Protein AF-A0A920P6F9-F1 (afdb_monomer)

Secondary structure (DSSP, 8-state):
-HHHHHTT--EEE---SEEEEETTEEEEESSHHHHHHHHHHHHTTTT--TT-EEEE-SSGGGS-HHHHIIIII-TTT--EEEP--S-HHHHHHHHHHHHSS-HHHHHHHHHHHGGGGGGS--

pLDDT: mean 90.25, std 8.83, range [53.19, 97.25]

Sequence (122 aa):
MQELIEAGHIYIAQPPLYRVHKGKSDYYAYSDEERDEYVKRLGGKNGESKGINIQRYKGLGEMNPSQLWKTTMDPEARTMQRVEIDQAAYTDKLFQRLMGDDVEPRRAFIEKNAKYVKNLDV

Radius of gyration: 19.67 Å; Cα contacts (8 Å, |Δi|>4): 132; chains: 1; bounding box: 47×34×49 Å

Structure (mmCIF, N/CA/C/O backbone):
data_AF-A0A920P6F9-F1
#
_entry.id   AF-A0A920P6F9-F1
#
loop_
_atom_site.group_PDB
_atom_site.id
_atom_site.type_symbol
_atom_site.label_atom_id
_atom_site.label_alt_id
_atom_site.label_comp_id
_atom_site.label_asym_id
_atom_site.label_entity_id
_atom_site.label_seq_id
_atom_site.pdbx_PDB_ins_code
_atom_site.Cartn_x
_atom_site.Cartn_y
_atom_site.Cartn_z
_atom_site.occupancy
_atom_site.B_iso_or_equiv
_atom_site.auth_seq_id
_atom_site.auth_comp_id
_atom_site.auth_asym_id
_atom_site.auth_atom_id
_atom_site.pdbx_PDB_model_num
ATOM 1 N N . MET A 1 1 ? 11.548 -15.149 -13.848 1.00 81.69 1 MET A N 1
ATOM 2 C CA . MET A 1 1 ? 10.489 -14.755 -12.884 1.00 81.69 1 MET A CA 1
ATOM 3 C C . MET A 1 1 ? 9.320 -14.038 -13.550 1.00 81.69 1 MET A C 1
ATOM 5 O O . MET A 1 1 ? 8.273 -13.947 -12.920 1.00 81.69 1 MET A O 1
ATOM 9 N N . GLN A 1 2 ? 9.457 -13.546 -14.788 1.00 88.69 2 GLN A N 1
ATOM 10 C CA . GLN A 1 2 ? 8.334 -12.992 -15.552 1.00 88.69 2 GLN A CA 1
ATOM 11 C C . GLN A 1 2 ? 7.196 -14.013 -15.708 1.00 88.69 2 GLN A C 1
ATOM 13 O O . GLN A 1 2 ? 6.027 -13.662 -15.582 1.00 88.69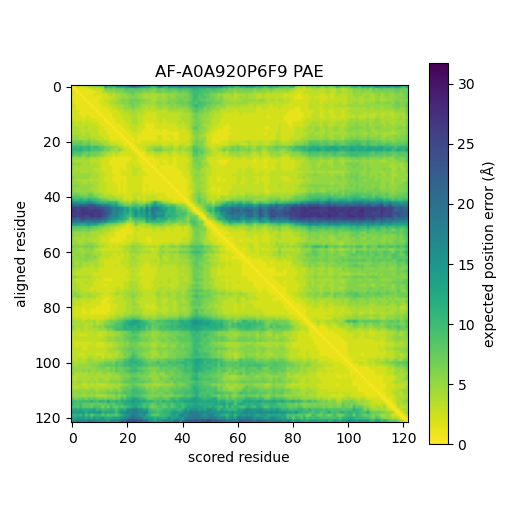 2 GLN A O 1
ATOM 18 N N . GLU A 1 3 ? 7.553 -15.289 -15.842 1.00 93.19 3 GLU A N 1
ATOM 19 C CA . GLU A 1 3 ? 6.636 -16.420 -15.965 1.00 93.19 3 GLU A CA 1
ATOM 20 C C . GLU A 1 3 ? 5.675 -16.519 -14.767 1.00 93.19 3 GLU A C 1
ATOM 22 O O . GLU A 1 3 ? 4.545 -16.967 -14.914 1.00 93.19 3 GLU A O 1
ATOM 27 N N . LEU A 1 4 ? 6.086 -16.065 -13.574 1.00 95.19 4 LEU A N 1
ATOM 28 C CA . LEU A 1 4 ? 5.226 -16.051 -12.384 1.00 95.19 4 LEU A CA 1
ATOM 29 C C . LEU A 1 4 ? 4.146 -14.969 -12.457 1.00 95.19 4 LEU A C 1
ATOM 31 O O . LEU A 1 4 ? 3.066 -15.144 -11.895 1.00 95.19 4 LEU A O 1
ATOM 35 N N . ILE A 1 5 ? 4.436 -13.848 -13.118 1.00 93.56 5 ILE A N 1
ATOM 36 C CA . ILE A 1 5 ? 3.457 -12.780 -13.327 1.00 93.56 5 ILE A CA 1
ATOM 37 C C . ILE A 1 5 ? 2.456 -13.234 -14.391 1.00 93.56 5 ILE A C 1
ATOM 39 O O . ILE A 1 5 ? 1.253 -13.155 -14.168 1.00 93.56 5 ILE A O 1
ATOM 43 N N . GLU A 1 6 ? 2.946 -13.797 -15.497 1.00 92.19 6 GLU A N 1
ATOM 44 C CA . GLU A 1 6 ? 2.112 -14.327 -16.586 1.00 92.19 6 GLU A CA 1
ATOM 45 C C . GLU A 1 6 ? 1.214 -15.483 -16.123 1.00 92.19 6 GLU A C 1
ATOM 47 O O . GLU A 1 6 ? 0.048 -15.556 -16.506 1.00 92.19 6 GLU A O 1
ATOM 52 N N . ALA A 1 7 ? 1.713 -16.344 -15.232 1.00 95.06 7 ALA A N 1
ATOM 53 C CA . ALA A 1 7 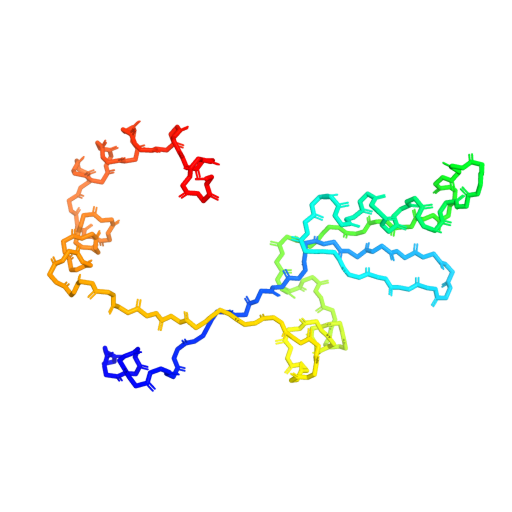? 0.923 -17.403 -14.603 1.00 95.06 7 ALA A CA 1
ATOM 54 C C . ALA A 1 7 ? -0.043 -16.898 -13.507 1.00 95.06 7 ALA A C 1
ATOM 56 O O . ALA A 1 7 ? -0.770 -17.694 -12.910 1.00 95.06 7 ALA A O 1
ATOM 57 N N . GLY A 1 8 ? -0.067 -15.592 -13.210 1.00 94.94 8 GLY A N 1
ATOM 58 C CA . GLY A 1 8 ? -0.974 -15.003 -12.222 1.00 94.94 8 GLY A CA 1
ATOM 59 C C . GLY A 1 8 ? -0.657 -15.403 -10.777 1.00 94.94 8 GLY A C 1
ATOM 60 O O . GLY A 1 8 ? -1.568 -15.544 -9.958 1.00 94.94 8 GLY A O 1
ATOM 61 N N . HIS A 1 9 ? 0.621 -15.620 -10.457 1.00 96.94 9 HIS A N 1
ATOM 62 C CA . HIS A 1 9 ? 1.087 -16.011 -9.121 1.00 96.94 9 HIS A CA 1
ATOM 63 C C . HIS A 1 9 ? 1.594 -14.839 -8.273 1.00 96.94 9 HIS A C 1
ATOM 65 O O . HIS A 1 9 ? 1.835 -15.016 -7.078 1.00 96.94 9 HIS A O 1
ATOM 71 N N . ILE A 1 10 ? 1.745 -13.647 -8.856 1.00 97.25 10 ILE A N 1
ATOM 72 C CA . ILE A 1 10 ? 2.210 -12.455 -8.141 1.00 97.25 10 ILE A CA 1
ATOM 73 C C . ILE A 1 10 ? 1.022 -11.593 -7.711 1.00 97.25 10 ILE A C 1
ATOM 75 O O . ILE A 1 10 ? 0.186 -11.195 -8.523 1.00 97.25 10 ILE A O 1
ATOM 79 N N . TYR A 1 11 ? 0.982 -11.286 -6.415 1.00 97.00 11 TYR A N 1
ATOM 80 C CA . TYR A 1 11 ? -0.052 -10.469 -5.791 1.00 97.00 11 TYR A CA 1
ATOM 81 C C . TYR A 1 11 ? 0.570 -9.424 -4.868 1.00 97.00 11 TYR A C 1
ATOM 83 O O . TYR A 1 11 ? 1.614 -9.659 -4.257 1.00 97.00 11 TYR A O 1
ATOM 91 N N . ILE A 1 12 ? -0.118 -8.297 -4.721 1.00 97.00 12 ILE A N 1
ATOM 92 C CA . ILE A 1 12 ? 0.209 -7.231 -3.778 1.00 97.00 12 ILE A CA 1
ATOM 93 C C . ILE A 1 12 ? -0.885 -7.2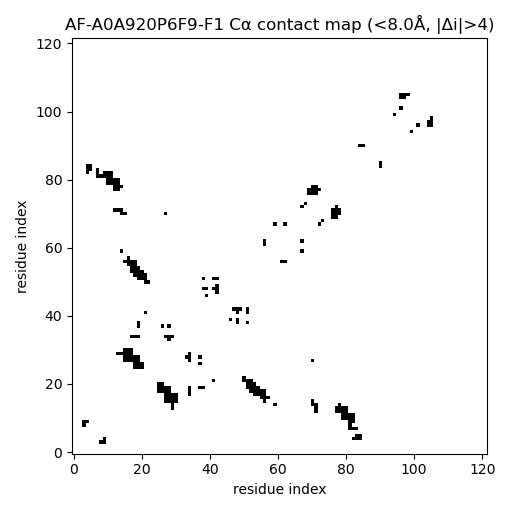08 -2.714 1.00 97.00 12 ILE A C 1
ATOM 95 O O . ILE A 1 12 ? -2.055 -6.972 -3.019 1.00 97.00 12 ILE A O 1
ATOM 99 N N . ALA A 1 13 ? -0.511 -7.488 -1.466 1.00 96.00 13 ALA A N 1
ATOM 100 C CA . ALA A 1 13 ? -1.414 -7.342 -0.332 1.00 96.00 13 ALA A CA 1
ATOM 101 C C . ALA A 1 13 ? -1.621 -5.858 -0.022 1.00 96.00 13 ALA A C 1
ATOM 103 O O . ALA A 1 13 ? -0.660 -5.088 -0.012 1.00 96.00 13 ALA A O 1
ATOM 104 N N . GLN A 1 14 ? -2.860 -5.476 0.266 1.00 94.94 14 GLN A N 1
ATOM 105 C CA . GLN A 1 14 ? -3.215 -4.114 0.648 1.00 94.94 14 GLN A CA 1
ATOM 106 C C . GLN A 1 14 ? -3.382 -4.051 2.172 1.00 94.94 14 GLN A C 1
ATOM 108 O O . GLN A 1 14 ? -4.378 -4.560 2.681 1.00 94.94 14 GLN A O 1
ATOM 113 N N . PRO A 1 15 ? -2.410 -3.509 2.933 1.00 94.69 15 PRO A N 1
ATOM 114 C CA . PRO A 1 15 ? -2.552 -3.305 4.371 1.00 94.69 15 PRO A CA 1
ATOM 115 C C . PRO A 1 15 ? -3.427 -2.087 4.698 1.00 94.69 15 PRO A C 1
ATOM 117 O O . PRO A 1 15 ? -3.494 -1.145 3.908 1.00 94.69 15 PRO A O 1
ATOM 120 N N . PRO A 1 16 ? -4.059 -2.055 5.883 1.00 95.00 16 PRO A N 1
ATOM 121 C CA . PRO A 1 16 ? -4.826 -0.897 6.315 1.00 95.00 16 PRO A CA 1
ATOM 122 C C . PRO A 1 16 ? -3.902 0.275 6.658 1.00 95.00 16 PRO A C 1
ATOM 124 O O . PRO A 1 16 ? -2.804 0.102 7.188 1.00 95.00 16 PRO A O 1
ATOM 127 N N . LEU A 1 17 ? -4.386 1.491 6.423 1.00 95.31 17 LEU A N 1
ATOM 128 C CA . LEU A 1 17 ? -3.700 2.731 6.786 1.00 95.31 17 LEU A CA 1
ATOM 129 C C . LEU A 1 17 ? -3.974 3.137 8.233 1.00 95.31 17 LEU A C 1
ATOM 131 O O . LEU A 1 17 ? -3.135 3.785 8.866 1.00 95.31 17 LEU A O 1
ATOM 135 N N . TYR A 1 18 ? -5.143 2.769 8.760 1.00 95.88 18 TYR A N 1
ATOM 136 C CA . TYR A 1 18 ? -5.582 3.168 10.089 1.00 95.88 18 TYR A CA 1
ATOM 137 C C . TYR A 1 18 ? -6.196 2.017 10.871 1.00 95.88 18 TYR A C 1
ATOM 139 O O . TYR A 1 18 ? -6.810 1.105 10.319 1.00 95.88 18 TYR A O 1
ATOM 147 N N . ARG A 1 19 ? -6.108 2.142 12.190 1.00 95.00 19 ARG A N 1
ATOM 148 C CA . ARG A 1 19 ? -6.913 1.417 13.160 1.00 95.00 19 ARG A CA 1
ATOM 149 C C . ARG A 1 19 ? -7.745 2.417 13.950 1.00 95.00 19 ARG A C 1
ATOM 151 O O . ARG A 1 19 ? -7.201 3.366 14.514 1.00 95.00 19 ARG A O 1
ATOM 158 N N . VAL A 1 20 ? -9.052 2.195 14.001 1.00 94.50 20 VAL A N 1
ATOM 159 C CA . VAL A 1 20 ? -10.022 3.019 14.723 1.00 94.50 20 VAL A CA 1
ATOM 160 C C . VAL A 1 20 ? -10.628 2.179 15.841 1.00 94.50 20 VAL A C 1
ATOM 162 O O . VAL A 1 20 ? -11.388 1.240 15.606 1.00 94.50 20 VAL A O 1
ATOM 165 N N . HIS A 1 21 ? -10.289 2.525 17.078 1.00 92.44 21 HIS A N 1
ATOM 166 C CA . HIS A 1 21 ? -10.620 1.742 18.260 1.00 92.44 21 HIS A CA 1
ATOM 167 C C . HIS A 1 21 ? -11.464 2.545 19.255 1.00 92.44 21 HIS A C 1
ATOM 169 O O . HIS A 1 21 ? -11.136 3.684 19.586 1.00 92.44 21 HIS A O 1
ATOM 175 N N . LYS A 1 22 ? -12.535 1.941 19.781 1.00 90.69 22 LYS A N 1
ATOM 176 C CA . LYS A 1 22 ? -13.336 2.502 20.883 1.00 90.69 22 LYS A CA 1
ATOM 177 C C . LYS A 1 22 ? -13.840 1.384 21.795 1.00 90.69 22 LYS A C 1
ATOM 179 O O . LYS A 1 22 ? -14.719 0.604 21.421 1.00 90.69 22 LYS A O 1
ATOM 184 N N . GLY A 1 23 ? -13.311 1.320 23.017 1.00 87.88 23 GLY A N 1
ATOM 185 C CA . GLY A 1 23 ? -13.711 0.334 24.025 1.00 87.88 23 GLY A CA 1
ATOM 186 C C . GLY A 1 23 ? -13.424 -1.103 23.583 1.00 87.88 23 GLY A C 1
ATOM 187 O O . GLY A 1 23 ? -12.288 -1.550 23.632 1.00 87.88 23 GLY A O 1
ATOM 188 N N . LYS A 1 24 ? -14.458 -1.843 23.166 1.00 87.06 24 LYS A N 1
ATOM 189 C CA . LYS A 1 24 ? -14.322 -3.220 22.645 1.00 87.06 24 LYS A CA 1
ATOM 190 C C . LYS A 1 24 ? -14.377 -3.309 21.116 1.00 87.06 24 LYS A C 1
ATOM 192 O O . LYS A 1 24 ? -14.177 -4.388 20.573 1.00 87.06 24 LYS A O 1
ATOM 197 N N . SER A 1 25 ? -14.679 -2.204 20.435 1.00 88.88 25 SER A N 1
ATOM 198 C CA . SER A 1 25 ? -14.783 -2.167 18.974 1.00 88.88 25 SER A CA 1
ATOM 199 C C . SER A 1 25 ? -13.442 -1.799 18.350 1.00 88.88 25 SER A C 1
ATOM 201 O O . SER A 1 25 ? -12.774 -0.877 18.824 1.00 88.88 25 SER A O 1
ATOM 203 N N . ASP A 1 26 ? -13.067 -2.505 17.289 1.00 91.00 26 ASP A N 1
ATOM 204 C CA . ASP A 1 26 ? -11.820 -2.311 16.554 1.00 91.00 26 ASP A CA 1
ATOM 205 C C . ASP A 1 26 ? -12.111 -2.410 15.054 1.00 91.00 26 ASP A C 1
ATOM 207 O O . ASP A 1 26 ? -12.654 -3.421 14.606 1.00 91.00 26 ASP A O 1
ATOM 211 N N . TYR A 1 27 ? -11.800 -1.354 14.306 1.00 93.69 27 TYR A N 1
ATOM 212 C CA . TYR A 1 27 ? -12.003 -1.270 12.860 1.00 93.69 27 TYR A CA 1
ATOM 213 C C . TYR A 1 27 ? -10.694 -0.903 12.169 1.00 93.69 27 TYR A C 1
ATOM 215 O O . TYR A 1 27 ? -9.919 -0.098 12.685 1.00 93.69 27 TYR A O 1
ATOM 223 N N . TYR A 1 28 ? -10.469 -1.464 10.985 1.00 94.94 28 TYR A N 1
ATOM 224 C CA . TYR A 1 28 ? -9.311 -1.172 10.147 1.00 94.94 28 TYR A CA 1
ATOM 225 C C . TYR A 1 28 ? -9.780 -0.428 8.902 1.00 94.94 28 TYR A C 1
ATOM 227 O O . TYR A 1 28 ? -10.749 -0.850 8.276 1.00 94.94 28 TYR A O 1
ATOM 235 N N . ALA A 1 29 ? -9.118 0.683 8.581 1.00 95.12 29 ALA A N 1
ATOM 236 C CA . ALA A 1 29 ? -9.460 1.524 7.439 1.00 95.12 29 ALA A CA 1
ATOM 237 C C . ALA A 1 29 ? -8.320 1.545 6.423 1.00 95.12 29 ALA A C 1
ATOM 239 O O . ALA A 1 29 ? -7.155 1.725 6.796 1.00 95.12 29 ALA A O 1
ATOM 240 N N . TYR A 1 30 ? -8.668 1.404 5.152 1.00 94.50 30 TYR A N 1
ATOM 241 C CA . TYR A 1 30 ? -7.761 1.369 4.007 1.00 94.50 30 TYR A CA 1
ATOM 242 C C . TYR A 1 30 ? -7.688 2.721 3.284 1.00 94.50 30 TYR A C 1
ATOM 244 O O . TYR A 1 30 ? -6.785 2.934 2.479 1.00 94.50 30 TYR A O 1
ATOM 252 N N . SER A 1 31 ? -8.568 3.666 3.632 1.00 93.94 31 SER A N 1
ATOM 253 C CA . SER A 1 31 ? -8.544 5.046 3.142 1.00 93.94 31 SER A CA 1
ATOM 254 C C . SER A 1 31 ? -8.851 6.073 4.242 1.00 93.94 31 SER A C 1
ATOM 256 O O . SER A 1 31 ? -9.209 5.727 5.375 1.00 93.94 31 SER A O 1
ATOM 258 N N . ASP A 1 32 ? -8.673 7.357 3.919 1.00 93.62 32 ASP A N 1
ATOM 259 C CA . ASP A 1 32 ? -9.046 8.462 4.809 1.00 93.62 32 ASP A CA 1
ATOM 260 C C . ASP A 1 32 ? -10.572 8.564 4.970 1.00 93.62 32 ASP A C 1
ATOM 262 O O . ASP A 1 32 ? -11.061 8.839 6.066 1.00 93.62 32 ASP A O 1
ATOM 266 N N . GLU A 1 33 ? -11.318 8.278 3.904 1.00 94.25 33 GLU A N 1
ATOM 267 C CA . GLU A 1 33 ? -12.779 8.269 3.880 1.00 94.25 33 GLU A CA 1
ATOM 268 C C . GLU A 1 33 ? -13.332 7.178 4.802 1.00 94.25 33 GLU A C 1
ATOM 270 O O . GLU A 1 33 ? -14.141 7.473 5.683 1.00 94.25 33 GLU A O 1
ATOM 275 N N . GLU A 1 34 ? -12.831 5.942 4.683 1.00 94.69 34 GLU A N 1
ATOM 276 C CA . GLU A 1 34 ? -13.237 4.833 5.554 1.00 94.69 34 GLU A CA 1
ATOM 277 C C . GLU A 1 34 ? -12.946 5.133 7.030 1.00 94.69 34 GLU A C 1
ATOM 279 O O . GLU A 1 34 ? -13.763 4.854 7.912 1.00 94.69 34 GLU A O 1
ATOM 284 N N . ARG A 1 35 ? -11.788 5.743 7.327 1.00 94.31 35 ARG A N 1
ATOM 285 C CA . ARG A 1 35 ? -11.455 6.167 8.694 1.00 94.31 35 ARG A CA 1
ATOM 286 C C . ARG A 1 35 ? -12.529 7.113 9.223 1.00 94.31 35 ARG A C 1
ATOM 288 O O . ARG A 1 35 ? -13.008 6.918 10.341 1.00 94.31 35 ARG A O 1
ATOM 295 N N . ASP A 1 36 ? -12.895 8.128 8.448 1.00 92.19 36 ASP A N 1
ATOM 296 C CA . ASP A 1 36 ? -13.866 9.137 8.866 1.00 92.19 36 ASP A CA 1
ATOM 297 C C . ASP A 1 36 ? -15.268 8.539 9.047 1.00 92.19 36 ASP A C 1
ATOM 299 O O . ASP A 1 36 ? -15.995 8.921 9.970 1.00 92.19 36 ASP A O 1
ATOM 303 N N . GLU A 1 37 ? -15.635 7.550 8.234 1.00 92.88 37 GLU A N 1
ATOM 304 C CA . GLU A 1 37 ? -16.857 6.765 8.412 1.00 92.88 37 GLU A CA 1
ATOM 305 C C . GLU A 1 37 ? -16.849 5.962 9.716 1.00 92.88 37 GLU A C 1
ATOM 307 O O . GLU A 1 37 ? -17.811 6.038 10.490 1.00 92.88 37 GLU A O 1
ATOM 312 N N . TYR A 1 38 ? -15.763 5.246 10.025 1.00 92.62 38 TYR A N 1
ATOM 313 C CA . TYR A 1 38 ? -15.648 4.503 11.284 1.00 92.62 38 TYR A CA 1
ATOM 314 C C . TYR A 1 38 ? -15.669 5.425 12.503 1.00 92.62 38 TYR A C 1
ATOM 316 O O . TYR A 1 38 ? -16.304 5.102 13.510 1.00 92.62 38 TYR A O 1
ATOM 324 N N . VAL A 1 39 ? -15.034 6.596 12.411 1.00 90.62 39 VAL A N 1
ATOM 325 C CA . VAL A 1 39 ? -15.071 7.616 13.466 1.00 90.62 39 VAL A CA 1
ATOM 326 C C . VAL A 1 39 ? -16.503 8.098 13.697 1.00 90.62 39 VAL A C 1
ATOM 328 O O . VAL A 1 39 ? -16.955 8.114 14.843 1.00 90.62 39 VAL A O 1
ATOM 331 N N . LYS A 1 40 ? -17.257 8.416 12.637 1.00 88.94 40 LYS A N 1
ATOM 332 C CA . LYS A 1 40 ? -18.674 8.812 12.742 1.00 88.94 40 LYS A CA 1
ATOM 333 C C . LYS A 1 40 ? -19.533 7.692 13.329 1.00 88.94 40 LYS A C 1
ATOM 335 O O . LYS A 1 40 ? -20.321 7.933 14.245 1.00 88.94 40 LYS A O 1
ATOM 340 N N . ARG A 1 41 ? -19.341 6.455 12.859 1.00 86.88 41 ARG A N 1
ATOM 341 C CA . ARG A 1 41 ? -20.057 5.265 13.344 1.00 86.88 41 ARG A CA 1
ATOM 342 C C . ARG A 1 41 ? -19.843 5.050 14.842 1.00 86.88 41 ARG A C 1
ATOM 344 O O . ARG A 1 41 ? -20.787 4.726 15.558 1.00 86.88 41 ARG A O 1
ATOM 351 N N . LEU A 1 42 ? -18.618 5.247 15.320 1.00 85.81 42 LEU A N 1
ATOM 352 C CA . LEU A 1 42 ? -18.256 5.087 16.728 1.00 85.81 42 LEU A CA 1
ATOM 353 C C . LEU A 1 42 ? -18.592 6.311 17.594 1.00 85.81 42 LEU A C 1
ATOM 355 O O . LEU A 1 42 ? -18.773 6.167 18.807 1.00 85.81 42 LEU A O 1
ATOM 359 N N . GLY A 1 43 ? -18.666 7.506 17.005 1.00 80.62 43 GLY A N 1
ATOM 360 C CA . GLY A 1 43 ? -18.980 8.774 17.676 1.00 80.62 43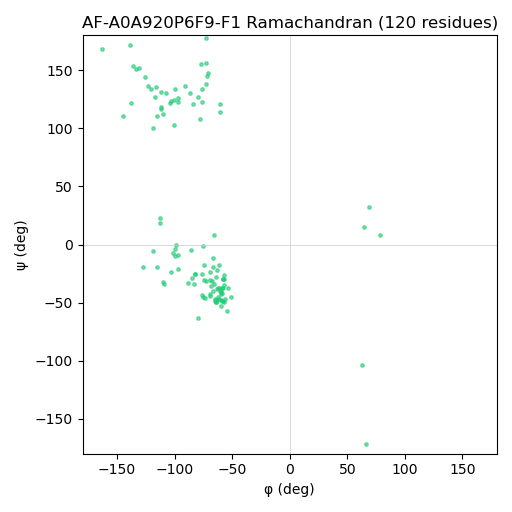 GLY A CA 1
ATOM 361 C C . GLY A 1 43 ? -20.455 8.944 18.065 1.00 80.62 43 GLY A C 1
ATOM 362 O O . GLY A 1 43 ? -20.767 9.739 18.951 1.00 80.62 43 GLY A O 1
ATOM 363 N N . GLY A 1 44 ? -21.365 8.160 17.476 1.00 70.19 44 GLY A N 1
ATOM 364 C CA . GLY A 1 44 ? -22.800 8.200 17.787 1.00 70.19 44 GLY A CA 1
ATOM 365 C C . GLY A 1 44 ? -23.496 9.513 17.382 1.00 70.19 44 GLY A C 1
ATOM 366 O O . GLY A 1 44 ? -22.911 10.368 16.723 1.00 70.19 44 GLY A O 1
ATOM 367 N N . LYS A 1 45 ? -24.768 9.684 17.786 1.00 59.03 45 LYS A N 1
ATOM 368 C CA . LYS A 1 45 ? -25.647 10.805 17.367 1.00 59.03 45 LYS A CA 1
ATOM 369 C C . LYS A 1 45 ? -25.153 12.210 17.755 1.00 59.03 45 LYS A C 1
ATOM 371 O O . LYS A 1 45 ? -25.604 13.176 17.153 1.00 59.03 45 LYS A O 1
ATOM 376 N N . ASN A 1 46 ? -24.227 12.320 18.710 1.00 58.75 46 ASN A N 1
ATOM 377 C CA . ASN A 1 46 ? -23.684 13.602 19.175 1.00 58.75 46 ASN A CA 1
ATOM 378 C C . ASN A 1 46 ? -22.328 13.950 18.532 1.00 58.75 46 ASN A C 1
ATOM 380 O O . ASN A 1 46 ? -21.758 14.987 18.854 1.00 58.75 46 ASN A O 1
ATOM 384 N N . GLY A 1 47 ? -21.789 13.093 17.651 1.00 57.22 47 GLY A N 1
ATOM 385 C CA . GLY A 1 47 ? -20.522 13.347 16.955 1.00 57.22 47 GLY A CA 1
ATOM 386 C C . GLY A 1 47 ? -19.297 13.411 17.872 1.00 57.22 47 GLY A C 1
ATOM 387 O O . GLY A 1 47 ? -18.245 13.897 17.466 1.00 57.22 47 GLY A O 1
ATOM 388 N N . GLU A 1 48 ? -19.409 12.940 19.115 1.00 60.56 48 GLU A N 1
ATOM 389 C CA . GLU A 1 48 ? -18.313 13.031 20.067 1.00 60.56 48 GLU A CA 1
ATOM 390 C C . GLU A 1 48 ? -17.263 11.952 19.776 1.00 60.56 48 GLU A C 1
ATOM 392 O O . GLU A 1 48 ? -17.427 10.773 20.105 1.00 60.56 48 GLU A O 1
ATOM 397 N N . SER A 1 49 ? -16.111 12.378 19.253 1.00 66.38 49 SER A N 1
ATOM 398 C CA . SER A 1 49 ? -14.896 11.557 19.118 1.00 66.38 49 SER A CA 1
ATOM 399 C C . SER A 1 49 ? -14.278 11.148 20.465 1.00 66.38 49 SER A C 1
ATOM 401 O O . SER A 1 49 ? -13.178 10.596 20.517 1.00 66.38 49 SER A O 1
ATOM 403 N N . LYS A 1 50 ? -14.963 11.421 21.584 1.00 72.19 50 LYS A N 1
ATOM 404 C CA . LYS A 1 50 ? -14.488 11.131 22.935 1.00 72.19 50 LYS A CA 1
ATOM 405 C C . LYS A 1 50 ? -14.268 9.626 23.097 1.00 72.19 50 LYS A C 1
ATOM 407 O O . LYS A 1 50 ? -15.181 8.814 22.923 1.00 72.19 50 LYS A O 1
ATOM 412 N N . GLY A 1 51 ? -13.029 9.268 23.424 1.00 81.25 51 GLY A N 1
ATOM 413 C CA . GLY A 1 51 ? -12.605 7.884 23.630 1.00 81.25 51 GLY A CA 1
ATOM 414 C C . GLY A 1 51 ? -12.359 7.076 22.352 1.00 81.25 51 GLY A C 1
ATOM 415 O O . GLY A 1 51 ? -12.155 5.870 22.466 1.00 81.25 51 GLY A O 1
ATOM 416 N N . ILE A 1 52 ? -12.376 7.694 21.162 1.00 89.94 52 ILE A N 1
ATOM 417 C CA . ILE A 1 52 ? -11.904 7.039 19.934 1.00 89.94 52 ILE A CA 1
ATOM 418 C C . ILE A 1 52 ? -10.387 7.199 19.855 1.00 89.94 52 ILE A C 1
ATOM 420 O O . ILE A 1 52 ? -9.871 8.315 19.833 1.00 89.94 52 ILE A O 1
ATOM 424 N N . ASN A 1 53 ? -9.675 6.080 19.804 1.00 91.69 53 ASN A N 1
ATOM 425 C CA . ASN A 1 53 ? -8.251 6.040 19.519 1.00 91.69 53 ASN A CA 1
ATOM 426 C C . ASN A 1 53 ? -8.055 5.734 18.030 1.00 91.69 53 ASN A C 1
ATOM 428 O O . ASN A 1 53 ? -8.557 4.724 17.535 1.00 91.69 53 ASN A O 1
ATOM 432 N N . ILE A 1 54 ? -7.352 6.620 17.326 1.00 93.81 54 ILE A N 1
ATOM 433 C CA . ILE A 1 54 ? -6.988 6.434 15.922 1.00 93.81 54 ILE A CA 1
ATOM 434 C C . ILE A 1 54 ? -5.478 6.239 15.860 1.00 93.81 54 ILE A C 1
ATOM 436 O O . ILE A 1 54 ? -4.717 7.144 16.203 1.00 93.81 54 ILE A O 1
ATOM 440 N N . GLN A 1 55 ? -5.049 5.077 15.384 1.00 94.12 55 GLN A N 1
ATOM 441 C CA . GLN A 1 55 ? -3.651 4.772 15.105 1.00 94.12 55 GLN A CA 1
ATOM 442 C C . GLN A 1 55 ? -3.455 4.745 13.589 1.00 94.12 55 GLN A C 1
ATOM 444 O O . GLN A 1 55 ? -4.216 4.092 12.882 1.00 94.12 55 GLN A O 1
ATOM 449 N N . ARG A 1 56 ? -2.441 5.451 13.082 1.00 95.88 56 ARG A N 1
ATOM 450 C CA . ARG A 1 56 ? -2.046 5.397 11.669 1.00 95.88 56 ARG A CA 1
ATOM 451 C C . ARG A 1 56 ? -0.840 4.485 11.526 1.00 95.88 56 ARG A C 1
ATOM 453 O O . ARG A 1 56 ? 0.176 4.763 12.152 1.00 95.88 56 ARG A O 1
ATOM 460 N N . TYR A 1 57 ? -0.946 3.477 10.673 1.00 94.38 57 TYR A N 1
ATOM 461 C CA . TYR A 1 57 ? 0.172 2.613 10.327 1.00 94.38 57 TYR A CA 1
ATOM 462 C C . TYR A 1 57 ? 1.056 3.302 9.288 1.00 94.38 57 TYR A C 1
ATOM 464 O O . TYR A 1 57 ? 0.570 3.769 8.253 1.00 94.38 57 TYR A O 1
ATOM 472 N N . LYS A 1 58 ? 2.358 3.408 9.559 1.00 93.06 58 LYS A N 1
ATOM 473 C CA . LYS A 1 58 ? 3.349 3.859 8.561 1.00 93.06 58 LYS A CA 1
ATOM 474 C C . LYS A 1 58 ? 4.062 2.702 7.878 1.00 93.06 58 LYS A C 1
ATOM 476 O O . LYS A 1 58 ? 4.573 2.870 6.776 1.00 93.06 58 LYS A O 1
ATOM 481 N N . GLY A 1 59 ? 4.058 1.535 8.509 1.00 89.38 59 GLY A N 1
ATOM 482 C CA . GLY A 1 59 ? 4.606 0.307 7.958 1.00 89.38 59 GLY A CA 1
ATOM 483 C C . GLY A 1 59 ? 4.106 -0.920 8.710 1.00 89.38 59 GLY A C 1
ATOM 484 O O . GLY A 1 59 ? 3.536 -0.819 9.795 1.00 89.38 59 GLY A O 1
ATOM 485 N N . LEU A 1 60 ? 4.351 -2.097 8.133 1.00 91.50 60 LEU A N 1
ATOM 486 C CA . LEU A 1 60 ? 3.852 -3.372 8.662 1.00 91.50 60 LEU A CA 1
ATOM 487 C C . LEU A 1 60 ? 4.425 -3.724 10.044 1.00 91.50 60 LEU A C 1
ATOM 489 O O . LEU A 1 60 ? 3.764 -4.399 10.824 1.00 91.50 60 LEU A O 1
ATOM 493 N N . GLY A 1 61 ? 5.631 -3.244 10.368 1.00 92.50 61 GLY A N 1
ATOM 494 C CA . GLY A 1 61 ? 6.280 -3.490 11.662 1.00 92.50 61 GLY A CA 1
ATOM 495 C C . GLY A 1 61 ? 5.583 -2.835 12.860 1.00 92.50 61 GLY A C 1
ATOM 496 O O . GLY A 1 61 ? 5.897 -3.162 13.998 1.00 92.50 61 GLY A O 1
ATOM 497 N N . GLU A 1 62 ? 4.630 -1.932 12.619 1.00 92.81 62 GLU A N 1
ATOM 498 C CA . GLU A 1 62 ? 3.800 -1.317 13.663 1.00 92.81 62 GLU A CA 1
ATOM 499 C C . GLU A 1 62 ? 2.570 -2.170 14.023 1.00 92.81 62 GLU A C 1
ATOM 501 O O . GLU A 1 62 ? 1.806 -1.813 14.923 1.00 92.81 62 GLU A O 1
ATOM 506 N N . MET A 1 63 ? 2.358 -3.281 13.309 1.00 93.50 63 MET A N 1
ATOM 507 C CA . MET A 1 63 ? 1.236 -4.189 13.512 1.00 93.50 63 MET A CA 1
ATOM 508 C C . MET A 1 63 ? 1.666 -5.402 14.328 1.00 93.50 63 MET A C 1
ATOM 510 O O . MET A 1 63 ? 2.656 -6.070 14.030 1.00 93.50 63 MET A O 1
ATOM 514 N N . ASN A 1 64 ? 0.855 -5.754 15.320 1.00 93.38 64 ASN A N 1
ATOM 515 C CA . ASN A 1 64 ? 1.042 -7.014 16.030 1.00 93.38 64 ASN A CA 1
ATOM 516 C C . ASN A 1 64 ? 0.609 -8.197 15.136 1.00 93.38 64 ASN A C 1
ATOM 518 O O . ASN A 1 64 ? -0.274 -8.023 14.290 1.00 93.38 64 ASN A O 1
ATOM 522 N N . PRO A 1 65 ? 1.124 -9.425 15.356 1.00 95.81 65 PRO A N 1
ATOM 523 C CA . PRO A 1 65 ? 0.835 -10.578 14.493 1.00 95.81 65 PRO A CA 1
ATOM 524 C C . PRO A 1 65 ? -0.657 -10.859 14.273 1.00 95.81 65 PRO A C 1
ATOM 526 O O . PRO A 1 65 ? -1.078 -11.197 13.171 1.00 95.81 65 PRO A O 1
ATOM 529 N N . SER A 1 66 ? -1.484 -10.666 15.304 1.00 93.19 66 SER A N 1
ATOM 530 C CA . SER A 1 66 ? -2.935 -10.854 15.207 1.00 93.19 66 SER A CA 1
ATOM 531 C C . SER A 1 66 ? -3.627 -9.803 14.336 1.00 93.19 66 SER A C 1
ATOM 533 O O . SER A 1 66 ? -4.643 -10.105 13.716 1.00 93.19 66 SER A O 1
ATOM 535 N N . GLN A 1 67 ? -3.097 -8.579 14.284 1.00 93.31 67 GLN A N 1
ATOM 536 C CA . GLN A 1 67 ? -3.615 -7.507 13.433 1.00 93.31 67 GLN A CA 1
ATOM 537 C C . GLN A 1 67 ? -3.219 -7.757 11.984 1.00 93.31 67 GLN A C 1
ATOM 539 O O . GLN A 1 67 ? -4.065 -7.673 11.099 1.00 93.31 67 GLN A O 1
ATOM 544 N N . LEU A 1 68 ? -1.954 -8.127 11.760 1.00 94.62 68 LEU A N 1
ATOM 545 C CA . LEU A 1 68 ? -1.454 -8.480 10.437 1.00 94.62 68 LEU A CA 1
ATOM 546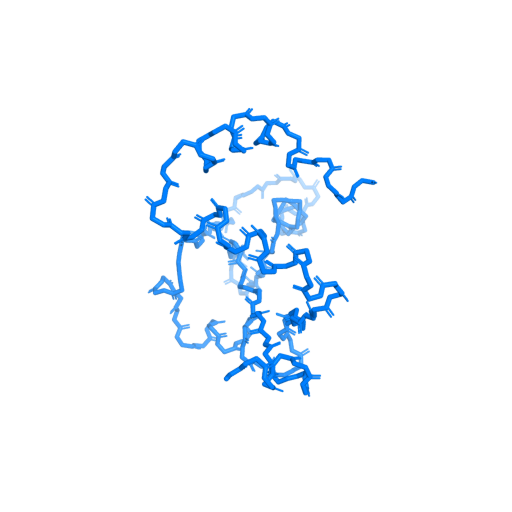 C C . LEU A 1 68 ? -2.262 -9.641 9.852 1.00 94.62 68 LEU A C 1
ATOM 548 O O . LEU A 1 68 ? -2.780 -9.529 8.747 1.00 94.62 68 LEU A O 1
ATOM 552 N N . TRP A 1 69 ? -2.473 -10.707 10.634 1.00 94.88 69 TRP A N 1
ATOM 553 C CA . TRP A 1 69 ? -3.269 -11.846 10.185 1.00 94.88 69 TRP A CA 1
ATOM 554 C C . TRP A 1 69 ? -4.656 -11.417 9.700 1.00 94.88 69 TRP A C 1
ATOM 556 O O . TRP A 1 69 ? -4.993 -11.632 8.540 1.00 94.88 69 TRP A O 1
ATOM 566 N N . LYS A 1 70 ? -5.420 -10.742 10.565 1.00 93.25 70 LYS A N 1
ATOM 567 C CA . LYS A 1 70 ? -6.815 -10.357 10.301 1.00 93.25 70 LYS A CA 1
ATOM 568 C C . LYS A 1 70 ? -6.996 -9.398 9.126 1.00 93.25 70 LYS A C 1
ATOM 570 O O . LYS A 1 70 ? -8.108 -9.279 8.632 1.00 93.25 70 LYS A O 1
ATOM 575 N N . THR A 1 71 ? -5.953 -8.664 8.744 1.00 92.94 71 THR A N 1
ATOM 576 C CA . THR A 1 71 ? -6.073 -7.566 7.775 1.00 92.94 71 THR A CA 1
ATOM 577 C C . THR A 1 71 ? -5.420 -7.873 6.435 1.00 92.94 71 THR A C 1
ATOM 579 O O . THR A 1 71 ? -5.908 -7.398 5.413 1.00 92.94 71 THR A O 1
ATOM 582 N N . THR A 1 72 ? -4.335 -8.653 6.415 1.00 94.31 72 THR A N 1
ATOM 583 C CA . THR A 1 72 ? -3.552 -8.890 5.191 1.00 94.31 72 THR A CA 1
ATOM 584 C C . THR A 1 72 ? -3.318 -10.356 4.861 1.00 94.31 72 THR A C 1
ATOM 586 O O . THR A 1 72 ? -3.008 -10.661 3.710 1.00 94.31 72 THR A O 1
ATOM 589 N N . MET A 1 73 ? -3.460 -11.280 5.816 1.00 94.88 73 MET A N 1
ATOM 590 C CA . MET A 1 73 ? -3.131 -12.694 5.581 1.00 94.88 73 MET A CA 1
ATOM 591 C C . MET A 1 73 ? -4.354 -13.605 5.524 1.00 94.88 73 MET A C 1
ATOM 593 O O . MET A 1 73 ? -4.336 -14.563 4.747 1.00 94.88 73 MET A O 1
ATOM 597 N N . ASP A 1 74 ? -5.389 -13.299 6.305 1.00 96.31 74 ASP A N 1
ATOM 598 C CA . ASP A 1 74 ? -6.634 -14.057 6.385 1.00 96.31 74 ASP A CA 1
ATOM 599 C C . ASP A 1 74 ? -7.331 -14.092 5.014 1.00 96.31 74 ASP A C 1
ATOM 601 O O . ASP A 1 74 ? -7.740 -13.037 4.526 1.00 96.31 74 ASP A O 1
ATOM 605 N N . PRO A 1 75 ? -7.463 -15.263 4.362 1.00 95.81 75 PRO A N 1
ATOM 606 C CA . PRO A 1 75 ? -8.072 -15.370 3.040 1.00 95.81 75 PRO A CA 1
ATOM 607 C C . PRO A 1 75 ? -9.498 -14.826 2.944 1.00 95.81 75 PRO A C 1
ATOM 609 O O . PRO A 1 75 ? -9.895 -14.431 1.851 1.00 95.81 75 PRO A O 1
A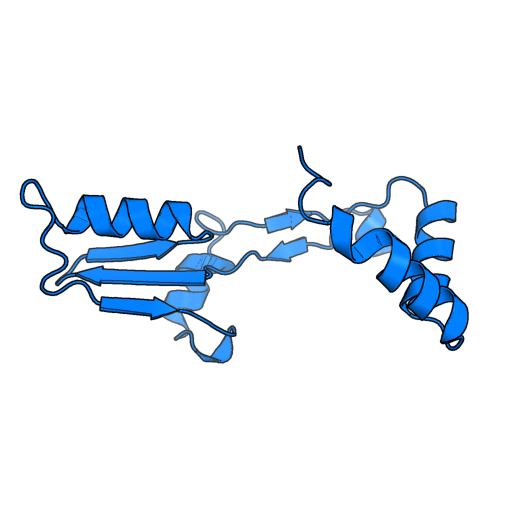TOM 612 N N . GLU A 1 76 ? -10.247 -14.802 4.050 1.00 94.50 76 GLU A N 1
ATOM 613 C CA . GLU A 1 76 ? -11.630 -14.314 4.067 1.00 94.50 76 GLU A CA 1
ATOM 614 C C . GLU A 1 76 ? -11.727 -12.787 4.177 1.00 94.50 76 GLU A C 1
ATOM 616 O O . GLU A 1 76 ? -12.718 -12.204 3.742 1.00 94.50 76 GLU A O 1
ATOM 621 N N . ALA A 1 77 ? -10.709 -12.131 4.743 1.00 89.31 77 ALA A N 1
ATOM 622 C CA . ALA A 1 77 ? -10.733 -10.696 5.037 1.00 89.31 77 ALA A CA 1
ATOM 623 C C . ALA A 1 77 ? -9.706 -9.873 4.244 1.00 89.31 77 ALA A C 1
ATOM 625 O O . ALA A 1 77 ? -9.840 -8.654 4.145 1.00 89.31 77 ALA A O 1
ATOM 626 N N . ARG A 1 78 ? -8.661 -10.506 3.702 1.00 93.44 78 ARG A N 1
ATOM 627 C CA . ARG A 1 78 ? -7.568 -9.809 3.018 1.00 93.44 78 ARG A CA 1
ATOM 628 C C . ARG A 1 78 ? -7.996 -9.252 1.665 1.00 93.44 78 ARG A C 1
ATOM 630 O O . ARG A 1 78 ? -8.676 -9.916 0.883 1.00 93.44 78 ARG A O 1
ATOM 637 N N . THR A 1 79 ? -7.439 -8.096 1.330 1.00 92.81 79 THR A N 1
ATOM 638 C CA . THR A 1 79 ? -7.533 -7.508 -0.008 1.00 92.81 79 THR A CA 1
ATOM 639 C C . THR A 1 79 ? -6.211 -7.706 -0.741 1.00 92.81 79 THR A C 1
ATOM 641 O O . THR A 1 79 ? -5.156 -7.268 -0.278 1.00 92.81 79 THR A O 1
ATOM 644 N N . MET A 1 80 ? -6.265 -8.371 -1.896 1.00 94.88 80 MET A N 1
ATOM 645 C CA . MET A 1 80 ? -5.102 -8.650 -2.739 1.00 94.88 80 MET A CA 1
ATOM 646 C C . MET A 1 80 ? -5.338 -8.088 -4.137 1.00 94.88 80 MET A C 1
ATOM 648 O O . MET A 1 80 ? -6.406 -8.283 -4.713 1.00 94.88 80 MET A O 1
ATOM 652 N N . GLN A 1 81 ? -4.325 -7.449 -4.709 1.00 95.44 81 GLN A N 1
ATOM 653 C CA . GLN A 1 81 ? -4.315 -7.048 -6.112 1.00 95.44 81 GLN A CA 1
ATOM 654 C C . GLN A 1 81 ? -3.438 -8.015 -6.900 1.00 95.44 81 GLN A C 1
ATOM 656 O O . GLN A 1 81 ? -2.272 -8.213 -6.554 1.00 95.44 81 GLN A O 1
ATOM 661 N N . ARG A 1 82 ? -3.996 -8.640 -7.938 1.00 96.00 82 ARG A N 1
ATOM 662 C CA . ARG A 1 82 ? -3.229 -9.498 -8.846 1.00 96.00 82 ARG A CA 1
ATOM 663 C C . ARG A 1 82 ? -2.410 -8.623 -9.789 1.00 96.00 82 ARG A C 1
ATOM 665 O O . ARG A 1 82 ? -2.935 -7.660 -10.339 1.00 96.00 82 ARG A O 1
ATOM 672 N N . VAL A 1 83 ? -1.135 -8.956 -9.961 1.00 95.81 83 VAL A N 1
ATOM 673 C CA . VAL A 1 83 ? -0.252 -8.251 -10.895 1.00 95.81 83 VAL A CA 1
ATOM 674 C C . VAL A 1 83 ? -0.387 -8.878 -12.275 1.00 95.81 83 VAL A C 1
ATOM 676 O O . VAL A 1 83 ? -0.275 -10.094 -12.414 1.00 95.81 83 VAL A O 1
ATOM 679 N N . GLU A 1 84 ? -0.601 -8.043 -13.288 1.00 93.19 84 GLU A N 1
ATOM 680 C CA . GLU A 1 84 ? -0.772 -8.459 -14.681 1.00 93.19 84 GLU A CA 1
ATOM 681 C C . GLU A 1 84 ? 0.127 -7.631 -15.603 1.00 93.19 84 GLU A C 1
ATOM 683 O O . GLU A 1 84 ? 0.474 -6.487 -15.300 1.00 93.19 84 GLU A O 1
ATOM 688 N N . ILE A 1 85 ? 0.516 -8.222 -16.734 1.00 91.94 85 ILE A N 1
ATOM 689 C CA . ILE A 1 85 ? 1.265 -7.544 -17.794 1.00 91.94 85 ILE A CA 1
ATOM 690 C C . ILE A 1 85 ? 0.323 -7.404 -18.982 1.00 91.94 85 ILE A C 1
ATOM 692 O O . ILE A 1 85 ? -0.022 -8.398 -19.609 1.00 91.94 85 ILE A O 1
ATOM 696 N N . ASP A 1 86 ? -0.064 -6.171 -19.294 1.00 86.00 86 ASP A N 1
ATOM 697 C CA . ASP A 1 86 ? -0.899 -5.886 -20.461 1.00 86.00 86 ASP A CA 1
ATOM 698 C C . ASP A 1 86 ? -0.049 -5.859 -21.747 1.00 86.00 86 ASP A C 1
ATOM 700 O O . ASP A 1 86 ? -0.142 -6.734 -22.605 1.00 86.00 86 ASP A O 1
ATOM 704 N N . GLN A 1 87 ? 0.895 -4.913 -21.845 1.00 91.75 87 GLN A N 1
ATOM 705 C CA . GLN A 1 87 ? 1.791 -4.789 -22.999 1.00 91.75 87 GLN A CA 1
ATOM 706 C C . GLN A 1 87 ? 3.261 -4.951 -22.612 1.00 91.75 87 GLN A C 1
ATOM 708 O O . GLN A 1 87 ? 3.912 -3.992 -22.198 1.00 91.75 87 GLN A O 1
ATOM 713 N N . ALA A 1 88 ? 3.820 -6.143 -22.839 1.00 89.31 88 ALA A N 1
ATOM 714 C CA . ALA A 1 88 ? 5.205 -6.475 -22.486 1.00 89.31 88 ALA A CA 1
ATOM 715 C C . ALA A 1 88 ? 6.239 -5.455 -23.007 1.00 89.31 88 ALA A C 1
ATOM 717 O O . ALA A 1 88 ? 7.089 -4.994 -22.250 1.00 89.31 88 ALA A O 1
ATOM 718 N N . ALA A 1 89 ? 6.129 -5.029 -24.272 1.00 91.44 89 ALA A N 1
ATOM 719 C CA . ALA A 1 89 ? 7.069 -4.074 -24.867 1.00 91.44 89 ALA A CA 1
ATOM 720 C C . ALA A 1 89 ? 6.989 -2.665 -24.250 1.00 91.44 89 ALA A C 1
ATOM 722 O O . ALA A 1 89 ? 7.987 -1.943 -24.208 1.00 91.44 89 ALA A O 1
ATOM 723 N N . TYR A 1 90 ? 5.805 -2.242 -23.800 1.00 92.38 90 TYR A N 1
ATOM 724 C CA . TYR A 1 90 ? 5.646 -0.966 -23.104 1.00 92.38 90 TYR A CA 1
ATOM 725 C C . TYR A 1 90 ? 6.149 -1.067 -21.662 1.00 92.38 90 TYR A C 1
ATOM 727 O O . TYR A 1 90 ? 6.880 -0.187 -21.206 1.00 92.38 90 TYR A O 1
ATOM 735 N N . THR A 1 91 ? 5.809 -2.161 -20.980 1.00 92.62 91 THR A N 1
ATOM 736 C CA . THR A 1 91 ? 6.251 -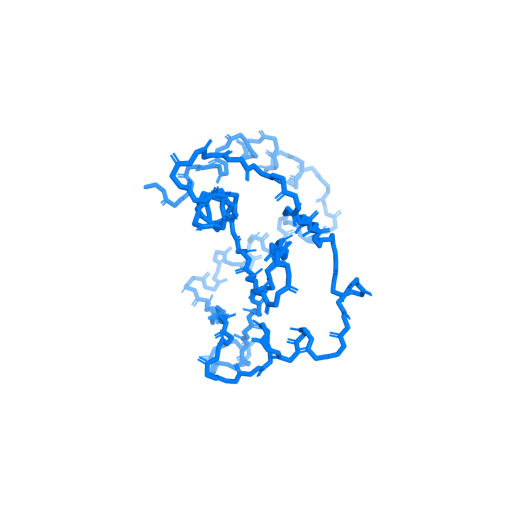2.464 -19.619 1.00 92.62 91 THR A CA 1
ATOM 737 C C . THR A 1 91 ? 7.776 -2.468 -19.520 1.00 92.62 91 THR A C 1
ATOM 739 O O . THR A 1 91 ? 8.317 -1.789 -18.653 1.00 92.62 91 THR A O 1
ATOM 742 N N . ASP A 1 92 ? 8.480 -3.122 -20.446 1.00 92.31 92 ASP A N 1
ATOM 743 C CA . ASP A 1 92 ? 9.949 -3.146 -20.484 1.00 92.31 92 ASP A CA 1
ATOM 744 C C . ASP A 1 92 ? 10.557 -1.737 -20.608 1.00 92.31 92 ASP A C 1
ATOM 746 O O . ASP A 1 92 ? 11.383 -1.319 -19.793 1.00 92.31 92 ASP A O 1
ATOM 750 N N . LYS A 1 93 ? 10.046 -0.930 -21.548 1.00 93.25 93 LYS A N 1
ATOM 751 C CA . LYS A 1 93 ? 10.459 0.476 -21.699 1.00 93.25 93 LYS A CA 1
ATOM 752 C C . LYS A 1 93 ? 10.204 1.294 -20.435 1.00 93.25 93 LYS A C 1
ATOM 754 O O . LYS A 1 93 ? 10.991 2.186 -20.111 1.00 93.25 93 LYS A O 1
ATOM 759 N N . LEU A 1 94 ? 9.096 1.038 -19.740 1.00 93.12 94 LEU A N 1
ATOM 760 C CA . LEU A 1 94 ? 8.756 1.723 -18.498 1.00 93.12 94 LEU A CA 1
ATOM 761 C C . LEU A 1 94 ? 9.707 1.317 -17.364 1.00 93.12 94 LEU A C 1
ATOM 763 O O . LEU A 1 94 ? 10.212 2.198 -16.666 1.00 93.12 94 LEU A O 1
ATOM 767 N N . PHE A 1 95 ? 10.006 0.023 -17.224 1.00 93.69 95 PHE A N 1
ATOM 768 C CA . PHE A 1 95 ? 10.992 -0.477 -16.266 1.00 93.69 95 PHE A CA 1
ATOM 769 C C . PHE A 1 95 ? 12.376 0.107 -16.532 1.00 93.69 95 PHE A C 1
ATOM 771 O O . PHE A 1 95 ? 12.983 0.643 -15.609 1.00 93.69 95 PHE A O 1
ATOM 778 N N . GLN A 1 96 ? 12.849 0.102 -17.779 1.00 94.38 96 GL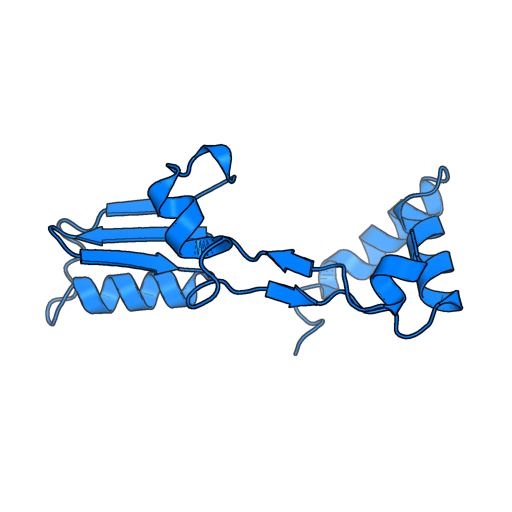N A N 1
ATOM 779 C CA . GLN A 1 96 ? 14.136 0.700 -18.133 1.00 94.38 96 GLN A CA 1
ATOM 780 C C . GLN A 1 96 ? 14.175 2.197 -17.797 1.00 94.38 96 GLN A C 1
ATOM 782 O O . GLN A 1 96 ? 15.151 2.682 -17.231 1.00 94.38 96 GLN A O 1
ATOM 787 N N . ARG A 1 97 ? 13.101 2.941 -18.089 1.00 93.81 97 ARG A N 1
ATOM 788 C CA . ARG A 1 97 ? 13.034 4.380 -17.798 1.00 93.81 97 ARG A CA 1
ATOM 789 C C . ARG A 1 97 ? 13.015 4.687 -16.299 1.00 93.81 97 ARG A C 1
ATOM 791 O O . ARG A 1 97 ? 13.603 5.677 -15.880 1.00 93.81 97 ARG A O 1
ATOM 798 N N . LEU A 1 98 ? 12.300 3.894 -15.501 1.00 95.38 98 LEU A N 1
ATOM 799 C CA . LEU A 1 98 ? 12.127 4.154 -14.069 1.00 95.38 98 LEU A CA 1
ATOM 800 C C . LEU A 1 98 ? 13.229 3.535 -13.211 1.00 95.38 98 LEU A C 1
ATOM 802 O O . LEU A 1 98 ? 13.612 4.122 -12.204 1.00 95.38 98 LEU A O 1
ATOM 806 N N . MET A 1 99 ? 13.771 2.389 -13.605 1.00 95.38 99 MET A N 1
ATOM 807 C CA . MET A 1 99 ? 14.680 1.576 -12.792 1.00 95.38 99 MET A CA 1
ATOM 808 C C . MET A 1 99 ? 16.067 1.402 -13.425 1.00 95.38 99 MET A C 1
ATOM 810 O O . MET A 1 99 ? 16.943 0.854 -12.770 1.00 95.38 99 MET A O 1
ATOM 814 N N . GLY A 1 100 ? 16.284 1.876 -14.656 1.00 93.62 100 GLY A N 1
ATOM 815 C CA . GLY A 1 100 ? 17.586 1.817 -15.326 1.00 93.62 100 GLY A CA 1
ATOM 816 C C . GLY A 1 100 ? 18.621 2.796 -14.767 1.00 93.62 100 GLY A C 1
ATOM 817 O O . GLY A 1 100 ? 18.338 3.604 -13.882 1.00 93.62 100 GLY A O 1
ATOM 818 N N . ASP A 1 101 ? 19.834 2.747 -15.304 1.00 95.50 101 ASP A N 1
ATOM 819 C CA . ASP A 1 101 ? 20.957 3.530 -14.769 1.00 95.50 101 ASP A CA 1
ATOM 820 C C . ASP A 1 101 ? 20.890 5.019 -15.135 1.00 95.50 101 ASP A C 1
ATOM 822 O O . ASP A 1 101 ? 21.417 5.869 -14.415 1.00 95.50 101 ASP A O 1
ATOM 826 N N . ASP A 1 102 ? 20.219 5.352 -16.240 1.00 94.25 102 ASP A N 1
ATOM 827 C CA . ASP A 1 102 ? 20.136 6.725 -16.729 1.00 94.25 102 ASP A CA 1
ATOM 828 C C . ASP A 1 102 ? 19.146 7.567 -15.907 1.00 94.25 102 ASP A C 1
ATOM 830 O O . ASP A 1 102 ? 17.956 7.260 -15.771 1.00 94.25 102 ASP A O 1
ATOM 834 N N . VAL A 1 103 ? 19.655 8.664 -15.351 1.00 95.50 103 VAL A N 1
ATOM 835 C CA . VAL A 1 103 ? 18.918 9.552 -14.452 1.00 95.50 103 VAL A CA 1
ATOM 836 C C . VAL A 1 103 ? 18.065 10.558 -15.224 1.00 95.50 103 VAL A C 1
ATOM 838 O O . VAL A 1 103 ? 16.980 10.907 -14.752 1.00 95.50 103 VAL A O 1
ATOM 841 N N . GLU A 1 104 ? 18.506 11.023 -16.397 1.00 95.81 104 GLU A N 1
ATOM 842 C CA . GLU A 1 104 ? 17.802 12.081 -17.138 1.00 95.81 104 GLU A CA 1
ATOM 843 C C . GLU A 1 104 ? 16.404 11.646 -17.616 1.00 95.81 104 GLU A C 1
ATOM 845 O O . GLU A 1 104 ? 15.427 12.346 -17.318 1.00 95.81 104 GLU A O 1
ATOM 850 N N . PRO A 1 105 ? 16.229 10.471 -18.261 1.00 94.50 105 PRO A N 1
ATOM 851 C CA . PRO A 1 105 ? 14.914 9.993 -18.681 1.00 94.50 105 PRO A CA 1
ATOM 852 C C . PRO A 1 105 ? 13.961 9.792 -17.503 1.00 94.50 105 PRO A C 1
ATOM 854 O O . PRO A 1 105 ? 12.768 10.090 -17.614 1.00 94.50 105 PRO A O 1
ATOM 857 N N . ARG A 1 106 ? 14.482 9.317 -16.364 1.00 95.88 106 ARG A N 1
ATOM 858 C CA . ARG A 1 106 ? 13.716 9.158 -15.124 1.00 95.88 106 ARG A CA 1
ATOM 859 C C . ARG A 1 106 ? 13.235 10.512 -14.605 1.00 95.88 106 ARG A C 1
ATOM 861 O O . ARG A 1 106 ? 12.049 10.659 -14.312 1.00 95.88 106 ARG A O 1
ATOM 868 N N . ARG A 1 107 ? 14.129 11.502 -14.502 1.00 94.81 107 ARG A N 1
ATOM 869 C CA . ARG A 1 107 ? 13.796 12.842 -13.994 1.00 94.81 107 ARG A CA 1
ATOM 870 C C . ARG A 1 107 ? 12.727 13.505 -14.854 1.00 94.81 107 ARG A C 1
ATOM 872 O O . ARG A 1 107 ? 11.681 13.883 -14.329 1.00 94.81 107 ARG A O 1
ATOM 879 N N . ALA A 1 108 ? 12.946 13.561 -16.168 1.00 94.88 108 ALA A N 1
ATOM 880 C CA . ALA A 1 108 ? 11.999 14.155 -17.107 1.00 94.88 108 ALA A CA 1
ATOM 881 C C . ALA A 1 108 ? 10.620 13.473 -17.044 1.00 94.88 108 ALA A C 1
ATOM 883 O O . ALA A 1 108 ? 9.581 14.132 -17.120 1.00 94.88 108 ALA A O 1
ATOM 884 N N . PHE A 1 109 ? 10.593 12.149 -16.860 1.00 94.56 109 PHE A N 1
ATOM 885 C CA . PHE A 1 109 ? 9.348 11.407 -16.687 1.00 94.56 109 PHE A CA 1
ATOM 886 C C . PHE A 1 109 ? 8.611 11.784 -15.400 1.00 94.56 109 PHE A C 1
ATOM 888 O O . PHE A 1 109 ? 7.402 12.017 -15.447 1.00 94.56 109 PHE A O 1
ATOM 895 N N . ILE A 1 110 ? 9.308 11.858 -14.265 1.00 93.81 110 ILE A N 1
ATOM 896 C CA . ILE A 1 110 ? 8.697 12.212 -12.978 1.00 93.81 110 ILE A CA 1
ATOM 897 C C . ILE A 1 110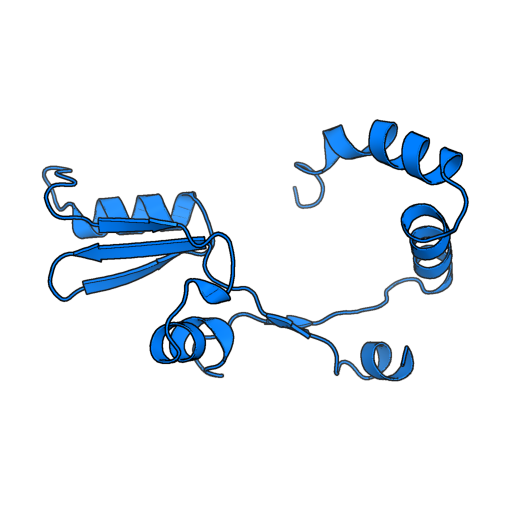 ? 8.157 13.645 -13.024 1.00 93.81 110 ILE A C 1
ATOM 899 O O . ILE A 1 110 ? 6.996 13.862 -12.687 1.00 93.81 110 ILE A O 1
ATOM 903 N N . GLU A 1 111 ? 8.941 14.612 -13.501 1.00 93.75 111 GLU A N 1
ATOM 904 C CA . GLU A 1 111 ? 8.521 16.019 -13.577 1.00 93.75 111 GLU A CA 1
ATOM 905 C C . GLU A 1 111 ? 7.284 16.216 -14.457 1.00 93.75 111 GLU A C 1
ATOM 907 O O . GLU A 1 111 ? 6.375 16.975 -14.105 1.00 93.75 111 GLU A O 1
ATOM 912 N N . LYS A 1 112 ? 7.226 15.496 -15.583 1.00 93.06 112 LYS A N 1
ATOM 913 C CA . LYS A 1 112 ? 6.086 15.545 -16.497 1.00 93.06 112 LYS A CA 1
ATOM 914 C C . LYS A 1 112 ? 4.835 14.908 -15.895 1.00 93.06 112 LYS A C 1
ATOM 916 O O . LYS A 1 112 ? 3.755 15.459 -16.073 1.00 93.06 112 LYS A O 1
ATOM 921 N N . ASN A 1 113 ? 4.952 13.760 -15.223 1.00 91.88 113 ASN A N 1
ATOM 922 C CA . ASN A 1 113 ? 3.790 12.928 -14.885 1.00 91.88 113 ASN A CA 1
ATOM 923 C C . ASN A 1 113 ? 3.325 13.029 -13.423 1.00 91.88 113 ASN A C 1
ATOM 925 O O . ASN A 1 113 ? 2.147 12.802 -13.156 1.00 91.88 113 ASN A O 1
ATOM 929 N N . ALA A 1 114 ? 4.187 13.412 -12.473 1.00 90.62 114 ALA A N 1
ATOM 930 C CA . ALA A 1 114 ? 3.858 13.396 -11.040 1.00 90.62 114 ALA A CA 1
ATOM 931 C C . ALA A 1 114 ? 2.637 14.256 -10.675 1.00 90.62 114 ALA A C 1
ATOM 933 O O . ALA A 1 114 ? 1.898 13.931 -9.749 1.00 90.62 114 ALA A O 1
ATOM 934 N N . LYS A 1 115 ? 2.386 15.337 -11.424 1.00 88.81 115 LYS A N 1
ATOM 935 C CA . LYS A 1 115 ? 1.232 16.226 -11.205 1.00 88.81 115 LYS A CA 1
ATOM 936 C C . LYS A 1 115 ? -0.108 15.576 -11.561 1.00 88.81 115 LYS A C 1
ATOM 938 O O . LYS A 1 115 ? -1.132 15.997 -11.036 1.00 88.81 115 LYS A O 1
ATOM 943 N N . TYR A 1 116 ? -0.101 14.567 -12.430 1.00 87.12 116 TYR A N 1
ATOM 944 C CA . TYR A 1 116 ? -1.309 13.942 -12.969 1.00 87.12 116 TYR A CA 1
ATOM 945 C C . TYR A 1 116 ? -1.684 12.634 -12.267 1.00 87.12 116 TYR A C 1
ATOM 947 O O . TYR A 1 116 ? -2.743 12.088 -12.549 1.00 87.12 116 TYR A O 1
ATOM 955 N N . VAL A 1 117 ? -0.863 12.153 -11.324 1.00 85.81 117 VAL A N 1
ATOM 956 C CA . VAL A 1 117 ? -1.055 10.847 -10.665 1.00 85.81 117 VAL A CA 1
ATOM 957 C C . VAL A 1 117 ? -2.417 10.703 -9.977 1.00 85.81 117 VAL A C 1
ATOM 959 O O . VAL A 1 117 ? -2.963 9.610 -9.921 1.00 85.81 117 VAL A O 1
ATOM 962 N N . LYS A 1 118 ? -3.002 11.811 -9.500 1.00 77.31 118 LYS A N 1
ATOM 963 C CA . LYS A 1 118 ? -4.327 11.814 -8.858 1.00 77.31 118 LYS A CA 1
ATOM 964 C C . LYS A 1 118 ? -5.478 11.477 -9.812 1.00 77.31 118 LYS A C 1
ATOM 966 O O . LYS A 1 118 ? -6.546 11.125 -9.336 1.00 77.31 118 LYS A O 1
ATOM 971 N N . ASN A 1 119 ? -5.263 11.606 -11.121 1.00 74.06 119 ASN A N 1
ATOM 972 C CA . ASN A 1 119 ? -6.304 11.483 -12.140 1.00 74.06 119 ASN A CA 1
ATOM 973 C C . ASN A 1 119 ? -6.118 10.243 -13.027 1.00 74.06 119 ASN A C 1
ATOM 975 O O . ASN A 1 119 ? -6.627 10.221 -14.142 1.00 74.06 119 ASN A O 1
ATOM 979 N N . LEU A 1 120 ? -5.329 9.257 -12.591 1.00 76.50 120 LEU A N 1
ATOM 980 C CA . LEU A 1 120 ? -5.090 8.049 -13.386 1.00 76.50 120 LEU A CA 1
ATOM 981 C C . LEU A 1 120 ? -6.295 7.098 -13.385 1.00 76.50 120 LEU A C 1
ATOM 983 O O . LEU A 1 120 ? -6.528 6.441 -14.393 1.00 76.50 120 LEU A O 1
ATOM 987 N N . ASP A 1 121 ? -7.066 7.096 -12.296 1.00 70.19 121 ASP A N 1
ATOM 988 C CA . ASP A 1 121 ? -8.190 6.179 -12.066 1.00 70.19 121 ASP A CA 1
ATOM 989 C C . ASP A 1 121 ? -9.558 6.905 -12.052 1.00 70.19 121 ASP A C 1
ATOM 991 O O . ASP A 1 121 ? -10.504 6.428 -11.425 1.00 70.19 121 ASP A O 1
ATOM 995 N N . VAL A 1 122 ? -9.647 8.091 -12.678 1.00 53.19 122 VAL A N 1
ATOM 996 C CA . VAL A 1 122 ? -10.883 8.906 -12.785 1.00 53.19 122 VAL A CA 1
ATOM 997 C C . VAL A 1 122 ? -11.708 8.509 -14.002 1.00 53.19 122 VAL A C 1
ATOM 999 O O . VAL A 1 122 ? -11.108 8.362 -15.090 1.00 53.19 122 VAL A O 1
#

Mean predicted aligned error: 5.86 Å

Solvent-accessible surface area (backbone atoms only — not comparable to full-atom values): 7343 Å² total; per-residue (Å²): 113,68,66,42,34,76,70,62,71,38,67,47,68,49,67,53,42,31,39,48,33,44,94,90,47,76,45,74,15,74,47,73,65,50,41,53,50,53,49,50,68,73,17,47,99,79,64,46,61,77,72,57,47,77,47,72,52,91,50,75,88,80,49,54,71,72,54,44,36,59,40,46,62,34,84,91,60,35,47,70,45,77,46,77,78,88,51,66,75,57,50,52,54,49,47,48,38,72,71,43,90,60,60,65,65,29,50,57,49,47,72,71,45,63,84,50,61,88,59,72,89,111

Nearest PDB structures (foldseek):
  7ugw-assembly1_B  TM=8.976E-01  e=3.202E-12  Mycobacterium tuberculosis H37Rv
  3k9f-assembly1_C  TM=8.898E-01  e=8.526E-12  Streptococcus pneumoniae
  3ksb-assembly1_C  TM=8.219E-01  e=1.037E-11  Streptococcus pneumoniae
  7z9k-assembly1_B  TM=7.704E-01  e=1.196E-08  Escherichia coli str. K-12 substr. MG1655
  9gbv-assembly1_D  TM=6.218E-01  e=9.833E-09  Escherichia coli

Foldseek 3Di:
DVVCLVVQNDKDWQAFQKWKDADPDIDGHSDPVRNVVVCCVRCPPVSDSPRIDMDGDPDPVVDDPVSCCQEGNPPVHIDMDTHHDDDPVVVVVVCCQCPNPDDVSNVVVCVVPVVCVVPPPD